Protein AF-A0A4V6A8B2-F1 (afdb_monomer)

Sequence (94 aa):
MGSSSFPLPNSNWSEQKNKLFENALAIYDKDSPDRWRNIARFVGETTEEEVKKQYEILLDDIKRIESDQVPLPNYKNHEESIKENSIMSNEGDR

Structure (mmCIF, N/CA/C/O backbone):
data_AF-A0A4V6A8B2-F1
#
_entry.id   AF-A0A4V6A8B2-F1
#
loop_
_atom_site.group_PDB
_atom_site.id
_atom_site.type_symbol
_atom_site.label_atom_id
_atom_site.label_alt_id
_atom_site.label_comp_id
_atom_site.label_asym_id
_atom_site.label_entity_id
_atom_site.label_seq_id
_atom_site.pdbx_PDB_ins_code
_atom_site.Cartn_x
_atom_site.Cartn_y
_atom_site.Cartn_z
_atom_site.occupancy
_atom_site.B_iso_or_equiv
_atom_site.auth_seq_id
_atom_site.auth_comp_id
_atom_site.auth_asym_id
_atom_site.auth_atom_id
_atom_site.pdbx_PDB_model_num
ATOM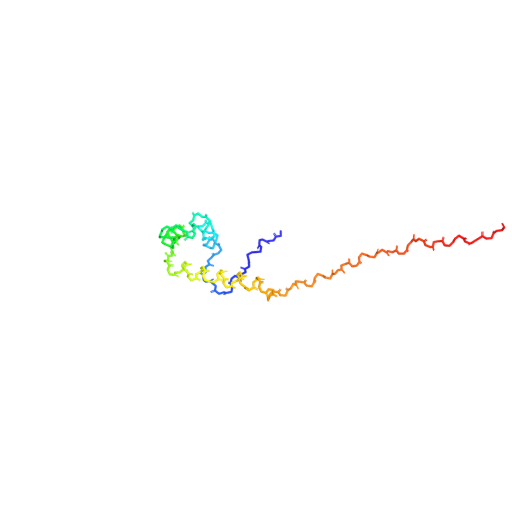 1 N N . MET A 1 1 ? -14.136 20.490 0.164 1.00 36.25 1 MET A N 1
ATOM 2 C CA . MET A 1 1 ? -14.281 19.690 1.399 1.00 36.25 1 MET A CA 1
ATOM 3 C C . MET A 1 1 ? -13.204 18.629 1.331 1.00 36.25 1 MET A C 1
ATOM 5 O O . MET A 1 1 ? -13.098 17.976 0.301 1.00 36.25 1 MET A O 1
ATOM 9 N N . GLY A 1 2 ? -12.292 18.656 2.302 1.00 38.22 2 GLY A N 1
ATOM 10 C CA . GLY A 1 2 ? -10.981 18.017 2.218 1.00 38.22 2 GLY A CA 1
ATOM 11 C C . GLY A 1 2 ? -11.068 16.500 2.143 1.00 38.22 2 GLY A C 1
ATOM 12 O O . GLY A 1 2 ? -11.922 15.896 2.785 1.00 38.22 2 GLY A O 1
ATOM 13 N N . SER A 1 3 ? -10.179 15.918 1.344 1.00 39.38 3 SER A N 1
ATOM 14 C CA . SER A 1 3 ? -9.909 14.488 1.284 1.00 39.38 3 SER A CA 1
ATOM 15 C C . SER A 1 3 ? -9.793 13.935 2.702 1.00 39.38 3 SER A C 1
ATOM 17 O O . SER A 1 3 ? -8.903 14.342 3.447 1.00 39.38 3 SER A O 1
ATOM 19 N N . SER A 1 4 ? -10.691 13.033 3.093 1.00 44.16 4 SER A N 1
ATOM 20 C CA . SER A 1 4 ? -10.551 12.281 4.336 1.00 44.16 4 SER A CA 1
ATOM 21 C C . SER A 1 4 ? -9.447 11.241 4.147 1.00 44.16 4 SER A C 1
ATOM 23 O O . SER A 1 4 ? -9.709 10.050 3.993 1.00 44.16 4 SER A O 1
ATOM 25 N N . SER A 1 5 ? -8.194 11.692 4.119 1.00 53.75 5 SER A N 1
ATOM 26 C CA . SER A 1 5 ? -7.092 10.830 4.517 1.00 53.75 5 SER A CA 1
ATOM 27 C C . SER A 1 5 ? -7.294 10.594 6.003 1.00 53.75 5 SER A C 1
ATOM 29 O O . SER A 1 5 ? -7.059 11.492 6.809 1.00 53.75 5 SER A O 1
ATOM 31 N N . PHE A 1 6 ? -7.824 9.425 6.363 1.00 58.16 6 PHE A N 1
ATOM 32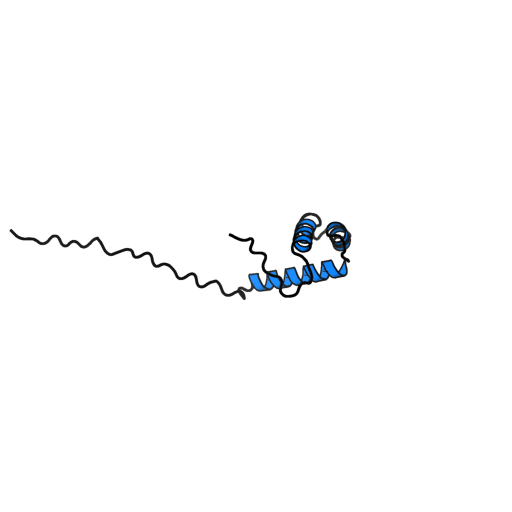 C CA . PHE A 1 6 ? -7.784 8.973 7.746 1.00 58.16 6 PHE A CA 1
ATOM 33 C C . PHE A 1 6 ? -6.321 9.076 8.194 1.00 58.16 6 PHE A C 1
ATOM 35 O O . PHE A 1 6 ? -5.457 8.470 7.554 1.00 58.16 6 PHE A O 1
ATOM 42 N N . PRO A 1 7 ? -5.998 9.912 9.194 1.00 50.03 7 PRO A N 1
ATOM 43 C CA . PRO A 1 7 ? -4.625 10.069 9.621 1.00 50.03 7 PRO A CA 1
ATOM 44 C C . PRO A 1 7 ? -4.236 8.762 10.301 1.00 50.03 7 PRO A C 1
ATOM 46 O O . PRO A 1 7 ? -4.685 8.489 11.412 1.00 50.03 7 PRO A O 1
ATOM 49 N N . LEU A 1 8 ? -3.445 7.944 9.604 1.00 55.59 8 LEU A N 1
ATOM 50 C CA . LEU A 1 8 ? -2.827 6.747 10.162 1.00 55.59 8 LEU A CA 1
ATOM 51 C C . LEU A 1 8 ? -2.055 7.183 11.413 1.00 55.59 8 LEU A C 1
ATOM 53 O O . LEU A 1 8 ? -1.072 7.925 11.290 1.00 55.59 8 LEU A O 1
ATOM 57 N N . PRO A 1 9 ? -2.488 6.799 12.624 1.00 51.38 9 PRO A N 1
ATOM 58 C CA . PRO A 1 9 ? -1.831 7.250 13.831 1.00 51.38 9 PRO A CA 1
ATOM 59 C C . PRO A 1 9 ? -0.456 6.576 13.884 1.00 51.38 9 PRO A C 1
ATOM 61 O O . PRO A 1 9 ? -0.342 5.372 14.098 1.00 51.38 9 PRO A O 1
ATOM 64 N N . ASN A 1 10 ? 0.595 7.379 13.703 1.00 54.56 10 ASN A N 1
ATOM 65 C CA . ASN A 1 10 ? 2.011 7.030 13.886 1.00 54.56 10 ASN A CA 1
ATOM 66 C C . ASN A 1 10 ? 2.722 6.297 12.733 1.00 54.56 10 ASN A C 1
ATOM 68 O O . ASN A 1 10 ? 3.810 5.757 12.949 1.00 54.56 10 ASN A O 1
ATOM 72 N N . SER A 1 11 ? 2.188 6.299 11.507 1.00 60.84 11 SER A N 1
ATOM 73 C CA . SER A 1 11 ? 3.004 5.882 10.358 1.00 60.84 11 SER A CA 1
ATOM 74 C C . SER A 1 11 ? 3.961 7.016 9.976 1.00 60.84 11 SER A C 1
ATOM 76 O O . SER A 1 11 ? 3.530 8.125 9.674 1.00 60.84 11 SER A O 1
ATOM 78 N N . ASN A 1 12 ? 5.271 6.750 9.962 1.00 73.38 12 ASN A N 1
ATOM 79 C CA . ASN A 1 12 ? 6.307 7.692 9.506 1.00 73.38 12 ASN A CA 1
ATOM 80 C C . ASN A 1 12 ? 6.288 7.881 7.968 1.00 73.38 12 ASN A C 1
ATOM 82 O O . ASN A 1 12 ? 7.313 8.164 7.348 1.00 73.38 12 ASN A O 1
ATOM 86 N N . TRP A 1 13 ? 5.142 7.634 7.331 1.00 85.75 13 TRP A N 1
ATOM 87 C CA . TRP A 1 13 ? 4.937 7.725 5.896 1.00 85.75 13 TRP A CA 1
ATOM 88 C C . TRP A 1 13 ? 4.315 9.060 5.516 1.00 85.75 13 TRP A C 1
ATOM 90 O O . TRP A 1 13 ? 3.321 9.496 6.091 1.00 85.75 13 TRP A O 1
ATOM 100 N N . SER A 1 14 ? 4.878 9.686 4.486 1.00 89.12 14 SER A N 1
ATOM 101 C CA . SER A 1 14 ? 4.277 10.873 3.891 1.00 89.12 14 SER A CA 1
ATOM 102 C 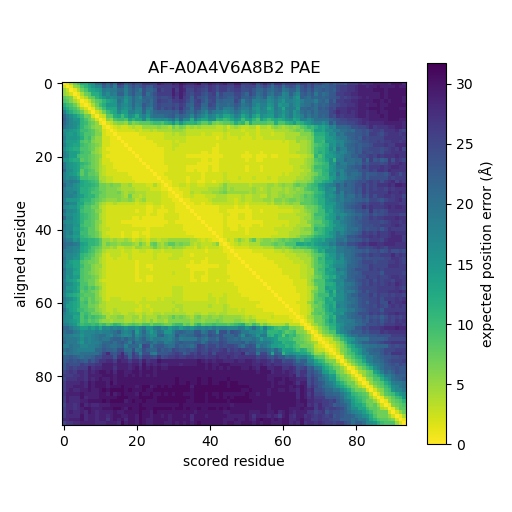C . SER A 1 14 ? 3.007 10.516 3.114 1.00 89.12 14 SER A C 1
ATOM 104 O O . SER A 1 14 ? 2.860 9.409 2.593 1.00 89.12 14 SER A O 1
ATOM 106 N N . GLU A 1 15 ? 2.108 11.487 2.957 1.00 88.38 15 GLU A N 1
ATOM 107 C CA . GLU A 1 15 ? 0.889 11.319 2.154 1.00 88.38 15 GLU A CA 1
ATOM 108 C C . GLU A 1 15 ? 1.193 10.910 0.708 1.00 88.38 15 GLU A C 1
ATOM 110 O O . GLU A 1 15 ? 0.489 10.091 0.121 1.00 88.38 15 GLU A O 1
ATOM 115 N N . GLN A 1 16 ? 2.261 11.463 0.124 1.00 90.38 16 GLN A N 1
ATOM 116 C CA . GLN A 1 16 ? 2.692 11.115 -1.228 1.00 90.38 16 GLN A CA 1
ATOM 117 C C . GLN A 1 16 ? 3.118 9.645 -1.315 1.00 90.38 16 GLN A C 1
ATOM 119 O O . GLN A 1 16 ? 2.720 8.947 -2.247 1.00 90.38 16 GLN A O 1
ATOM 124 N N . LYS A 1 17 ? 3.881 9.166 -0.327 1.00 92.00 17 LYS A N 1
ATOM 125 C CA . LYS A 1 17 ? 4.316 7.769 -0.231 1.00 92.00 17 LYS A CA 1
ATOM 126 C C . LYS A 1 17 ? 3.120 6.829 -0.072 1.00 92.00 17 LYS A C 1
ATOM 128 O O . LYS A 1 17 ? 3.043 5.814 -0.760 1.00 92.00 17 LYS A O 1
ATOM 133 N N . ASN A 1 18 ? 2.144 7.221 0.747 1.00 91.75 18 ASN A N 1
ATOM 134 C CA . ASN A 1 18 ? 0.910 6.463 0.933 1.00 91.75 18 ASN A CA 1
ATOM 135 C C . ASN A 1 18 ? 0.085 6.356 -0.361 1.00 91.75 18 ASN A C 1
ATOM 137 O O . ASN A 1 18 ? -0.338 5.265 -0.726 1.00 91.75 18 ASN A O 1
ATOM 141 N N . LYS A 1 19 ? -0.059 7.450 -1.121 1.00 92.75 19 LYS A N 1
ATOM 142 C CA . LYS A 1 19 ? -0.741 7.421 -2.430 1.00 92.75 19 LYS A CA 1
ATOM 143 C C . LYS A 1 19 ? -0.059 6.479 -3.422 1.00 92.75 19 LYS A C 1
ATOM 145 O O . LYS A 1 19 ? -0.730 5.734 -4.130 1.00 92.75 19 LYS A O 1
ATOM 150 N N . LEU A 1 20 ? 1.275 6.507 -3.492 1.00 95.50 20 LEU A N 1
ATOM 151 C CA . LEU A 1 20 ? 2.026 5.606 -4.372 1.00 95.50 20 LEU A CA 1
ATOM 152 C C . LEU A 1 20 ? 1.838 4.140 -3.979 1.00 95.50 20 LEU A C 1
ATOM 154 O O . LEU A 1 20 ? 1.705 3.291 -4.853 1.00 95.50 20 LEU A O 1
ATOM 158 N N . PHE A 1 21 ? 1.795 3.850 -2.684 1.00 95.25 21 PHE A N 1
ATOM 159 C CA . PHE A 1 21 ? 1.544 2.508 -2.172 1.00 95.25 21 PHE A CA 1
ATOM 160 C C . PHE A 1 21 ? 0.138 2.005 -2.478 1.00 95.25 21 PHE A C 1
ATOM 162 O O . PHE A 1 21 ? 0.006 0.886 -2.961 1.00 95.25 21 PHE A O 1
ATOM 169 N N . GLU A 1 22 ? -0.897 2.821 -2.274 1.00 94.69 22 GLU A N 1
ATOM 170 C CA . GLU A 1 22 ? -2.273 2.459 -2.638 1.00 94.69 22 GLU A CA 1
ATOM 171 C C . GLU A 1 22 ? -2.390 2.166 -4.141 1.00 94.69 22 GLU A C 1
ATOM 173 O O . GLU A 1 22 ? -2.942 1.138 -4.536 1.00 94.69 22 GLU A O 1
ATOM 178 N N . ASN A 1 23 ? -1.776 3.002 -4.986 1.00 95.75 23 ASN A N 1
ATOM 179 C CA . ASN A 1 23 ? -1.700 2.752 -6.427 1.00 95.75 23 ASN A CA 1
ATOM 180 C C . ASN A 1 23 ? -0.948 1.451 -6.744 1.00 95.75 23 ASN A C 1
ATOM 182 O O . ASN A 1 23 ? -1.374 0.672 -7.595 1.00 95.75 23 ASN A O 1
ATOM 186 N N . ALA A 1 24 ? 0.163 1.192 -6.055 1.00 96.44 24 ALA A N 1
ATOM 187 C CA . ALA A 1 24 ? 0.939 -0.024 -6.240 1.00 96.44 24 ALA A CA 1
ATOM 188 C C . ALA A 1 24 ? 0.156 -1.277 -5.819 1.00 96.44 24 ALA A C 1
ATOM 190 O O . ALA A 1 24 ? 0.254 -2.292 -6.497 1.00 96.44 24 ALA A O 1
ATOM 191 N N . LEU A 1 25 ? -0.660 -1.217 -4.761 1.00 95.88 25 LEU A N 1
ATOM 192 C CA . LEU A 1 25 ? -1.539 -2.322 -4.360 1.00 95.88 25 LEU A CA 1
ATOM 193 C C . LEU A 1 25 ? -2.600 -2.649 -5.421 1.00 95.88 25 LEU A C 1
ATOM 195 O O . LEU A 1 25 ? -3.012 -3.805 -5.508 1.00 95.88 25 LEU A O 1
ATOM 199 N N . ALA A 1 26 ? -3.027 -1.658 -6.210 1.00 94.62 26 ALA A N 1
ATOM 200 C CA . ALA A 1 26 ? -3.951 -1.856 -7.325 1.00 94.62 26 ALA A CA 1
ATOM 201 C C . ALA A 1 26 ? -3.272 -2.471 -8.563 1.00 94.62 26 ALA A C 1
ATOM 203 O O . ALA A 1 26 ? -3.908 -3.218 -9.300 1.00 94.62 26 ALA A O 1
ATOM 204 N N . ILE A 1 27 ? -1.989 -2.167 -8.790 1.00 95.88 27 ILE A N 1
ATOM 205 C CA . ILE A 1 27 ? -1.194 -2.717 -9.902 1.00 95.88 27 ILE A CA 1
ATOM 206 C C . ILE A 1 27 ? -0.713 -4.139 -9.585 1.00 95.88 27 ILE A C 1
ATOM 208 O O . ILE A 1 27 ? -0.780 -5.021 -10.437 1.00 95.88 27 ILE A O 1
ATOM 212 N N . TYR A 1 28 ? -0.207 -4.348 -8.369 1.00 95.81 28 TYR A N 1
ATOM 213 C CA . TYR A 1 28 ? 0.336 -5.616 -7.893 1.00 95.81 28 TYR A CA 1
ATOM 214 C C . TYR A 1 28 ? -0.668 -6.259 -6.937 1.00 95.81 28 TYR A C 1
ATOM 216 O O . TYR A 1 28 ? -0.688 -5.984 -5.728 1.00 95.81 28 TYR A O 1
ATOM 224 N N . ASP A 1 29 ? -1.518 -7.112 -7.498 1.00 91.75 29 ASP A N 1
ATOM 225 C CA . ASP A 1 29 ? -2.514 -7.878 -6.759 1.00 91.75 29 ASP A CA 1
ATOM 226 C C . ASP A 1 29 ? -1.873 -8.912 -5.811 1.00 91.75 29 ASP A C 1
ATOM 228 O O . ASP A 1 29 ? -0.653 -9.033 -5.685 1.00 91.75 29 ASP A O 1
ATOM 232 N N . LYS A 1 30 ? -2.711 -9.655 -5.087 1.00 90.06 30 LYS A N 1
ATOM 233 C CA . LYS A 1 30 ? -2.267 -10.653 -4.101 1.00 90.06 30 LYS A CA 1
ATOM 234 C C . LYS A 1 30 ? -1.527 -11.853 -4.710 1.00 90.06 30 LYS A C 1
ATOM 236 O O . LYS A 1 30 ? -0.758 -12.486 -3.994 1.00 90.06 30 LYS A O 1
ATOM 241 N N . ASP A 1 31 ? -1.766 -12.143 -5.986 1.00 91.94 31 ASP A N 1
ATOM 242 C CA . ASP A 1 31 ? -1.228 -13.310 -6.691 1.00 91.94 31 ASP A CA 1
ATOM 243 C C . ASP A 1 31 ? 0.043 -12.953 -7.487 1.00 91.94 31 ASP A C 1
ATOM 245 O O . ASP A 1 31 ? 0.729 -13.827 -8.021 1.00 91.94 31 ASP A O 1
ATOM 249 N N . SER A 1 32 ? 0.399 -11.665 -7.522 1.00 92.56 32 SER A N 1
ATOM 250 C CA . SER A 1 32 ? 1.608 -11.155 -8.155 1.00 92.56 32 SER A CA 1
ATOM 251 C C . SER A 1 32 ? 2.872 -11.749 -7.510 1.00 92.56 32 SER A C 1
ATOM 253 O O . SER A 1 32 ? 3.091 -11.578 -6.304 1.00 92.56 32 SER A O 1
ATOM 255 N N . PRO A 1 33 ? 3.765 -12.392 -8.286 1.00 94.19 33 PRO A N 1
ATOM 256 C CA . PRO A 1 33 ? 5.051 -12.838 -7.766 1.00 94.19 33 PRO A CA 1
ATOM 257 C C . PRO A 1 33 ? 5.880 -11.628 -7.324 1.00 94.19 33 PRO A C 1
ATOM 259 O O . PRO A 1 33 ? 5.817 -10.557 -7.934 1.00 94.19 33 PRO A O 1
ATOM 262 N N . ASP A 1 34 ? 6.646 -11.785 -6.243 1.00 93.94 34 ASP A N 1
ATOM 263 C CA . ASP A 1 34 ? 7.479 -10.720 -5.668 1.00 93.94 34 ASP A CA 1
ATOM 264 C C . ASP A 1 34 ? 6.715 -9.405 -5.410 1.00 93.94 34 ASP A C 1
ATOM 266 O O . ASP A 1 34 ? 7.290 -8.315 -5.470 1.00 93.94 34 ASP A O 1
ATOM 270 N N . ARG A 1 35 ? 5.409 -9.495 -5.107 1.00 96.31 35 ARG A N 1
ATOM 271 C CA . ARG A 1 35 ? 4.504 -8.356 -4.880 1.00 96.31 35 ARG A CA 1
ATOM 272 C C . ARG A 1 35 ? 5.149 -7.242 -4.056 1.00 96.31 35 ARG A C 1
ATOM 274 O O . ARG A 1 35 ? 5.220 -6.100 -4.498 1.00 96.31 35 ARG A O 1
ATOM 281 N N . TRP A 1 36 ? 5.655 -7.581 -2.871 1.00 96.25 36 TRP A N 1
ATOM 282 C CA . TRP A 1 36 ? 6.227 -6.612 -1.931 1.00 96.25 36 TRP A CA 1
ATOM 283 C C . TRP A 1 36 ? 7.466 -5.915 -2.478 1.00 96.25 36 TRP A C 1
ATOM 285 O O . TRP A 1 36 ? 7.606 -4.703 -2.329 1.00 96.25 36 TRP A O 1
ATOM 295 N N . ARG A 1 37 ? 8.319 -6.660 -3.181 1.00 96.50 37 ARG A N 1
ATOM 296 C CA . ARG A 1 37 ? 9.503 -6.127 -3.853 1.00 96.50 37 ARG A CA 1
ATOM 297 C C . ARG A 1 37 ? 9.134 -5.145 -4.953 1.00 96.50 37 ARG A C 1
ATOM 299 O O . ARG A 1 37 ? 9.748 -4.087 -5.072 1.00 96.50 37 ARG A O 1
ATOM 306 N N . ASN A 1 38 ? 8.124 -5.480 -5.749 1.00 96.31 38 ASN A N 1
ATOM 307 C CA . ASN A 1 38 ? 7.649 -4.622 -6.829 1.00 96.31 38 ASN A CA 1
ATOM 308 C C . ASN A 1 38 ? 6.988 -3.348 -6.292 1.00 96.31 38 ASN A C 1
ATOM 310 O O . ASN A 1 38 ? 7.250 -2.264 -6.813 1.00 96.31 38 ASN A O 1
ATOM 314 N N . ILE A 1 39 ? 6.218 -3.453 -5.206 1.00 96.38 39 ILE A N 1
ATOM 315 C CA . ILE A 1 39 ? 5.638 -2.295 -4.519 1.00 96.38 39 ILE A CA 1
ATOM 316 C C . ILE A 1 39 ? 6.737 -1.400 -3.935 1.00 96.38 39 ILE A C 1
ATOM 318 O O . ILE A 1 39 ? 6.714 -0.199 -4.181 1.00 96.38 39 ILE A O 1
ATOM 322 N N . ALA A 1 40 ? 7.728 -1.956 -3.231 1.00 95.94 40 ALA A N 1
ATOM 323 C CA . ALA A 1 40 ? 8.842 -1.177 -2.677 1.00 95.94 40 ALA A CA 1
ATOM 324 C C . ALA A 1 40 ? 9.605 -0.416 -3.777 1.00 95.94 40 ALA A C 1
ATOM 326 O O . ALA A 1 40 ? 9.902 0.772 -3.656 1.00 95.94 40 ALA A O 1
ATOM 327 N N . ARG A 1 41 ? 9.845 -1.070 -4.920 1.00 95.25 41 ARG A N 1
ATOM 328 C CA . ARG A 1 41 ? 10.449 -0.417 -6.091 1.00 95.25 41 ARG A CA 1
ATOM 329 C C . ARG A 1 41 ? 9.570 0.682 -6.685 1.00 95.25 41 ARG A C 1
ATOM 331 O O . ARG A 1 41 ? 10.114 1.672 -7.162 1.00 95.25 41 ARG A O 1
ATOM 338 N N . PHE A 1 42 ? 8.251 0.503 -6.691 1.00 95.12 42 PHE A N 1
ATOM 339 C CA . PHE A 1 42 ? 7.307 1.480 -7.235 1.00 95.12 42 PHE A CA 1
ATOM 340 C C . PHE A 1 42 ? 7.170 2.715 -6.341 1.00 95.12 42 PHE A C 1
ATOM 342 O O . PHE A 1 42 ? 7.157 3.839 -6.834 1.00 95.12 42 PHE A O 1
ATOM 349 N N . VAL A 1 43 ? 7.076 2.506 -5.028 1.00 93.94 43 VAL A N 1
ATOM 350 C CA . VAL A 1 43 ? 6.973 3.580 -4.033 1.00 93.94 43 VAL A CA 1
ATOM 351 C C . VAL A 1 43 ? 8.286 4.362 -3.941 1.00 93.94 43 VAL A C 1
ATOM 353 O O . VAL A 1 43 ? 8.256 5.578 -3.763 1.00 93.94 43 VAL A O 1
ATOM 356 N N . GLY A 1 44 ? 9.423 3.680 -4.116 1.00 90.56 44 GLY A N 1
ATOM 357 C CA . GLY A 1 44 ? 10.752 4.270 -3.986 1.00 90.56 44 GLY A CA 1
ATOM 358 C C . GLY A 1 44 ? 11.142 4.471 -2.521 1.00 90.56 44 GLY A C 1
ATOM 359 O O . GLY A 1 44 ? 10.285 4.475 -1.636 1.00 90.56 44 GLY A O 1
ATOM 360 N N . GLU A 1 45 ? 12.452 4.576 -2.261 1.00 86.62 45 GLU A N 1
ATOM 361 C CA . GLU A 1 45 ? 13.020 4.839 -0.922 1.00 86.62 45 GLU A CA 1
ATOM 362 C C . GLU A 1 45 ? 12.354 4.008 0.200 1.00 86.62 45 GLU A C 1
ATOM 364 O O . GLU A 1 45 ? 12.013 4.513 1.273 1.00 86.62 45 GLU A O 1
ATOM 369 N N . THR A 1 46 ? 12.088 2.730 -0.093 1.00 91.12 46 THR A N 1
ATOM 370 C CA . THR A 1 46 ? 11.415 1.772 0.794 1.00 91.12 46 THR A CA 1
ATOM 371 C C . THR A 1 46 ? 12.010 0.390 0.682 1.00 91.12 46 THR A C 1
ATOM 373 O O . THR A 1 46 ? 12.483 -0.010 -0.384 1.00 91.12 46 THR A O 1
ATOM 376 N N . THR A 1 47 ? 11.929 -0.364 1.776 1.00 94.25 47 THR A N 1
ATOM 377 C CA . THR A 1 47 ? 12.221 -1.801 1.774 1.00 94.25 47 THR A CA 1
ATOM 378 C C . THR A 1 47 ? 10.940 -2.633 1.759 1.00 94.25 47 THR A C 1
ATOM 380 O O . THR A 1 47 ? 9.844 -2.139 2.035 1.00 94.25 47 THR A O 1
ATOM 383 N N . GLU A 1 48 ? 11.064 -3.921 1.442 1.00 95.31 48 GLU A N 1
ATOM 384 C CA . GLU A 1 48 ? 9.930 -4.850 1.461 1.00 95.31 48 GLU A CA 1
ATOM 385 C C . GLU A 1 48 ? 9.300 -4.962 2.853 1.00 95.31 48 GLU A C 1
ATOM 387 O O . GLU A 1 48 ? 8.084 -5.088 2.978 1.00 95.31 48 GLU A O 1
ATOM 392 N N . GLU A 1 49 ? 10.119 -4.904 3.902 1.00 93.88 49 GLU A N 1
ATOM 393 C CA . GLU A 1 49 ? 9.692 -4.977 5.298 1.00 93.88 49 GLU A CA 1
ATOM 394 C C . GLU A 1 49 ? 8.855 -3.756 5.684 1.00 93.88 49 GLU A C 1
ATOM 396 O O . GLU A 1 49 ? 7.813 -3.899 6.321 1.00 93.88 49 GLU A O 1
ATOM 401 N N . GLU A 1 50 ? 9.269 -2.558 5.259 1.00 93.12 50 GLU A N 1
ATOM 402 C CA . GLU A 1 50 ? 8.505 -1.330 5.494 1.00 93.12 50 GLU A CA 1
ATOM 403 C C . GLU A 1 50 ? 7.147 -1.362 4.793 1.00 93.12 50 GLU A C 1
ATOM 405 O O . GLU A 1 50 ? 6.138 -0.967 5.377 1.00 93.12 50 GLU A O 1
ATOM 410 N N . VAL A 1 51 ? 7.109 -1.860 3.555 1.00 94.44 51 VAL A N 1
ATOM 411 C CA . VAL A 1 51 ? 5.866 -2.005 2.790 1.00 94.44 51 VAL A CA 1
ATOM 412 C C . VAL A 1 51 ? 4.933 -3.023 3.450 1.00 94.44 51 VAL A C 1
ATOM 414 O O . VAL A 1 51 ? 3.739 -2.754 3.581 1.00 94.44 51 VAL A O 1
ATOM 417 N N . LYS A 1 52 ? 5.456 -4.169 3.906 1.00 94.06 52 LYS A N 1
ATOM 418 C CA . LYS A 1 52 ? 4.668 -5.180 4.635 1.00 94.06 52 LYS A CA 1
ATOM 419 C C . LYS A 1 52 ? 4.086 -4.610 5.925 1.00 94.06 52 LYS A C 1
ATOM 421 O O . LYS A 1 52 ? 2.891 -4.750 6.156 1.00 94.06 52 LYS A O 1
ATOM 426 N N . LYS A 1 53 ? 4.896 -3.895 6.712 1.00 93.44 53 LYS A N 1
ATOM 427 C CA . LYS A 1 53 ? 4.433 -3.232 7.938 1.00 93.44 53 LYS A CA 1
ATOM 428 C C . LYS A 1 53 ? 3.316 -2.229 7.650 1.00 93.44 53 LYS A C 1
ATOM 430 O O . LYS A 1 53 ? 2.323 -2.189 8.367 1.00 93.44 53 LYS A O 1
ATOM 435 N N . GLN A 1 54 ? 3.458 -1.425 6.597 1.00 93.06 54 GLN A N 1
ATOM 436 C CA . GLN A 1 54 ? 2.413 -0.479 6.207 1.00 93.06 54 GLN A CA 1
ATOM 437 C C . GLN A 1 54 ? 1.124 -1.197 5.782 1.00 93.06 54 GLN A C 1
ATOM 439 O O . GLN A 1 54 ? 0.028 -0.738 6.097 1.00 93.06 54 GLN A O 1
ATOM 444 N N . TYR A 1 55 ? 1.243 -2.335 5.098 1.00 93.69 55 TYR A N 1
ATOM 445 C CA . TYR A 1 55 ? 0.095 -3.156 4.730 1.00 93.69 55 TYR A CA 1
ATOM 446 C C . TYR A 1 55 ? -0.619 -3.760 5.946 1.00 93.69 55 TYR A C 1
ATOM 448 O O . TYR A 1 55 ? -1.845 -3.769 5.981 1.00 93.69 55 TYR A O 1
ATOM 456 N N . GLU A 1 56 ? 0.117 -4.210 6.963 1.00 93.25 56 GLU A N 1
ATOM 457 C CA . GLU A 1 56 ? -0.465 -4.687 8.226 1.00 93.25 56 GLU A CA 1
ATOM 458 C C . GLU A 1 56 ? -1.251 -3.581 8.941 1.00 93.25 56 GLU A C 1
ATOM 460 O O . GLU A 1 56 ? -2.390 -3.807 9.342 1.00 93.25 56 GLU A O 1
ATOM 465 N N . ILE A 1 57 ? -0.694 -2.366 9.015 1.00 90.50 57 ILE A N 1
ATOM 466 C CA . ILE A 1 57 ? -1.391 -1.200 9.582 1.00 90.50 57 ILE A CA 1
ATOM 467 C C . ILE A 1 57 ? -2.696 -0.923 8.818 1.00 90.50 57 ILE A C 1
ATOM 469 O O . ILE A 1 57 ? -3.734 -0.691 9.435 1.00 90.50 57 ILE A O 1
ATOM 473 N N . LEU A 1 58 ? -2.663 -0.986 7.482 1.00 91.56 58 LEU A N 1
ATOM 474 C CA . LEU A 1 58 ? -3.856 -0.808 6.649 1.00 91.56 58 LEU A CA 1
ATOM 475 C C . LEU A 1 58 ? -4.929 -1.870 6.945 1.00 91.56 58 LEU A C 1
ATOM 477 O O . LEU A 1 58 ? -6.110 -1.538 7.028 1.00 91.56 58 LEU A O 1
ATOM 481 N N . LEU A 1 59 ? -4.539 -3.137 7.112 1.00 91.06 59 LEU A N 1
ATOM 482 C CA . LEU A 1 59 ? -5.474 -4.215 7.450 1.00 91.06 59 LEU A CA 1
ATOM 483 C C . LEU A 1 59 ? -6.102 -4.026 8.834 1.00 91.06 59 LEU A C 1
ATOM 485 O O . LEU A 1 59 ? -7.307 -4.238 8.990 1.00 91.06 59 LEU A O 1
ATOM 489 N N . ASP A 1 60 ? -5.310 -3.611 9.821 1.00 89.25 60 ASP A N 1
ATOM 490 C CA . ASP A 1 60 ? -5.809 -3.328 11.167 1.00 89.25 60 ASP A CA 1
ATOM 491 C C . ASP A 1 60 ? -6.819 -2.173 11.162 1.00 89.25 60 ASP A C 1
ATOM 493 O O . ASP A 1 60 ? -7.859 -2.255 11.822 1.00 89.25 60 ASP A O 1
ATOM 497 N N . ASP A 1 61 ? -6.571 -1.126 10.376 1.00 83.88 61 ASP A N 1
ATOM 498 C CA . ASP A 1 61 ? -7.509 -0.015 10.224 1.00 83.88 61 ASP A CA 1
ATOM 499 C C . ASP A 1 61 ? -8.809 -0.429 9.528 1.00 83.88 61 ASP A C 1
ATOM 501 O O . ASP A 1 61 ? -9.888 -0.073 10.007 1.00 83.88 61 ASP A O 1
ATOM 505 N N . ILE A 1 62 ? -8.737 -1.238 8.466 1.00 87.44 62 ILE A N 1
ATOM 506 C CA . ILE A 1 62 ? -9.929 -1.807 7.816 1.00 87.44 62 ILE A CA 1
ATOM 507 C C . ILE A 1 62 ? -10.744 -2.612 8.829 1.00 87.44 62 ILE A C 1
ATOM 509 O O . ILE A 1 62 ? -11.940 -2.378 8.986 1.00 87.44 62 ILE A O 1
ATOM 513 N N . LYS A 1 63 ? -10.093 -3.491 9.596 1.00 87.62 63 LYS A N 1
ATOM 514 C CA . LYS A 1 63 ? -10.757 -4.304 10.620 1.00 87.62 63 LYS A CA 1
ATOM 515 C C . LYS A 1 63 ? -11.427 -3.450 11.701 1.00 87.62 63 LYS A C 1
ATOM 517 O O . LYS A 1 63 ? -12.501 -3.795 12.198 1.00 87.62 63 LYS A O 1
ATOM 522 N N . ARG A 1 64 ? -10.811 -2.334 12.094 1.00 83.75 64 ARG A N 1
ATOM 523 C CA . ARG A 1 64 ? -11.403 -1.388 13.053 1.00 83.75 64 ARG A CA 1
ATOM 524 C C . ARG A 1 64 ? -12.638 -0.688 12.489 1.00 83.75 64 ARG A C 1
ATOM 526 O O . ARG A 1 64 ? -13.585 -0.462 13.238 1.00 83.75 64 ARG A O 1
ATOM 533 N N . ILE A 1 65 ? -12.635 -0.365 11.197 1.00 79.75 65 ILE A N 1
ATOM 534 C CA . ILE A 1 65 ? -13.790 0.225 10.511 1.00 79.75 65 ILE A CA 1
ATOM 535 C C . ILE A 1 65 ? -14.919 -0.807 10.395 1.00 79.75 65 ILE A C 1
ATOM 537 O O . ILE A 1 65 ? -16.046 -0.512 10.772 1.00 79.75 65 ILE A O 1
ATOM 541 N N . GLU A 1 66 ? -14.616 -2.027 9.945 1.00 82.06 66 GLU A N 1
ATOM 542 C CA . GLU A 1 66 ? -15.601 -3.106 9.754 1.00 82.06 66 GLU A CA 1
ATOM 543 C C . GLU A 1 66 ? -16.233 -3.607 11.058 1.00 82.06 66 GLU A C 1
ATOM 545 O O . GLU A 1 66 ? -17.329 -4.158 11.045 1.00 82.06 66 GLU A O 1
ATOM 550 N N . SER A 1 67 ? -15.554 -3.435 12.194 1.00 82.88 67 SER A N 1
ATOM 551 C CA . SER A 1 67 ? -16.076 -3.838 13.504 1.00 82.88 67 SER A CA 1
ATOM 552 C C . SER A 1 67 ? -16.980 -2.790 14.165 1.00 82.88 67 SER A C 1
ATOM 554 O O . SER A 1 67 ? -17.253 -2.916 15.359 1.00 82.88 67 SER A O 1
ATOM 556 N N . ASP A 1 68 ? -17.420 -1.758 13.426 1.00 67.56 68 ASP A N 1
ATOM 557 C CA . ASP A 1 68 ? -18.222 -0.623 13.920 1.00 67.56 68 ASP A CA 1
ATOM 558 C C . ASP A 1 68 ? -17.624 0.039 15.180 1.00 67.56 68 ASP A C 1
ATOM 560 O O . ASP A 1 68 ? -18.305 0.698 15.967 1.00 67.56 68 ASP A O 1
ATOM 564 N N . GLN A 1 69 ? -16.308 -0.095 15.380 1.00 62.16 69 GLN A N 1
ATOM 565 C CA . GLN A 1 69 ? -15.593 0.518 16.504 1.00 62.16 69 GLN A CA 1
ATOM 566 C C . GLN A 1 69 ? -15.305 2.006 16.272 1.00 62.16 69 GLN A C 1
ATOM 568 O O . GLN A 1 69 ? -14.638 2.650 17.085 1.00 62.16 69 GLN A O 1
ATOM 573 N N . VAL A 1 70 ? -15.798 2.569 15.169 1.00 62.84 70 VAL A N 1
ATOM 574 C CA . VAL A 1 70 ? -15.797 4.007 14.922 1.00 62.84 70 VAL A CA 1
ATOM 575 C C . VAL A 1 70 ? -17.180 4.532 15.306 1.00 62.84 70 VAL A C 1
ATOM 577 O O . VAL A 1 70 ? -18.153 4.207 14.627 1.00 62.84 70 VAL A O 1
ATOM 580 N N . PRO A 1 71 ? -17.303 5.346 16.373 1.00 67.88 71 PRO A N 1
ATOM 581 C CA . PRO A 1 71 ? -18.568 5.984 16.698 1.00 67.88 71 PRO A CA 1
ATOM 582 C C . PRO A 1 71 ? -19.047 6.777 15.484 1.00 67.88 71 PRO A C 1
ATOM 584 O O . PRO A 1 71 ? -18.332 7.659 14.997 1.00 67.88 71 PRO A O 1
ATOM 587 N N . LEU A 1 72 ? -20.247 6.470 14.994 1.00 65.81 72 LEU A N 1
ATOM 588 C CA . LEU A 1 72 ? -20.861 7.282 13.953 1.00 65.81 72 LEU A CA 1
ATOM 589 C C . LEU A 1 72 ? -20.983 8.725 14.470 1.00 65.81 72 LEU A C 1
ATOM 591 O O . LEU A 1 72 ? -21.345 8.929 15.637 1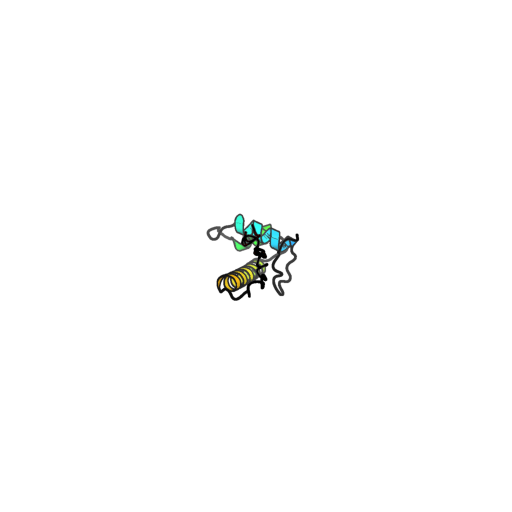.00 65.81 72 LEU A O 1
ATOM 595 N N . PRO A 1 73 ? -20.684 9.740 13.639 1.00 73.69 73 PRO A N 1
ATOM 596 C CA . PRO A 1 73 ? -20.946 11.120 14.004 1.00 73.69 73 PRO A CA 1
ATOM 597 C C . PRO A 1 73 ? -22.401 11.264 14.453 1.00 73.69 73 PRO A C 1
ATOM 599 O O . PRO A 1 73 ? -23.305 10.707 13.831 1.00 73.69 73 PRO A O 1
ATOM 602 N N . ASN A 1 74 ? -22.639 12.014 15.532 1.00 72.00 74 ASN A N 1
ATOM 603 C CA . ASN A 1 74 ? -23.993 12.378 15.931 1.00 72.00 74 ASN A CA 1
ATOM 604 C C . ASN A 1 74 ? -24.553 13.361 14.895 1.00 72.00 74 ASN A C 1
ATOM 606 O O . ASN A 1 74 ? -24.462 14.582 15.053 1.00 72.00 74 ASN A O 1
A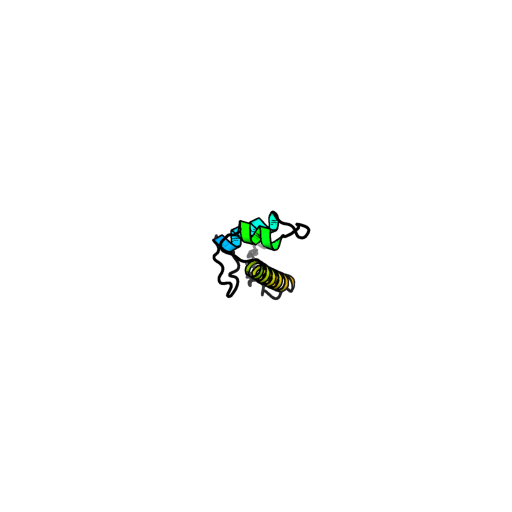TOM 610 N N . TYR A 1 75 ? -25.092 12.814 13.808 1.00 66.25 75 TYR A N 1
ATOM 611 C CA . TYR A 1 75 ? -25.945 13.532 12.886 1.00 66.25 75 TYR A CA 1
ATOM 612 C C . TYR A 1 75 ? -27.220 13.837 13.655 1.00 66.25 75 TYR A C 1
ATOM 614 O O . TYR A 1 75 ? -28.141 13.028 13.706 1.00 66.25 75 TYR A O 1
ATOM 622 N N . LYS A 1 76 ? -27.249 14.995 14.322 1.00 66.88 76 LYS A N 1
ATOM 623 C CA . LYS A 1 76 ? -28.499 15.549 14.827 1.00 66.88 76 LYS A CA 1
ATOM 624 C C . LYS A 1 76 ? -29.449 15.565 13.641 1.00 66.88 76 LYS A C 1
ATOM 626 O O . LYS A 1 76 ? -29.229 16.332 12.704 1.00 66.88 76 LYS A O 1
ATOM 631 N N . ASN A 1 77 ? -30.446 14.686 13.672 1.00 58.34 77 ASN A N 1
ATOM 632 C CA . ASN A 1 77 ? -31.564 14.740 12.755 1.00 58.34 77 ASN A CA 1
ATOM 633 C C . ASN A 1 77 ? -32.094 16.159 12.886 1.00 58.34 77 ASN A C 1
ATOM 635 O O . ASN A 1 77 ? -32.577 16.554 13.949 1.00 58.34 77 ASN A O 1
ATOM 639 N N . HIS A 1 78 ? -31.902 16.962 11.846 1.00 57.72 78 HIS A N 1
ATOM 640 C CA . HIS A 1 78 ? -32.685 18.163 11.710 1.00 57.72 78 HIS A CA 1
ATOM 641 C C . HIS A 1 78 ? -34.085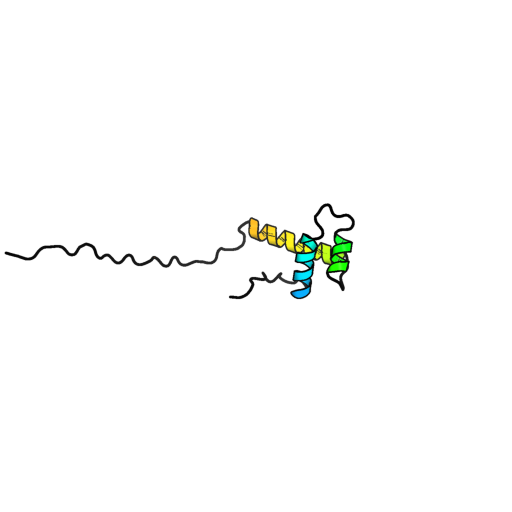 17.613 11.468 1.00 57.72 78 HIS A C 1
ATOM 643 O O . HIS A 1 78 ? -34.415 17.230 10.350 1.00 57.72 78 HIS A O 1
ATOM 649 N N . GLU A 1 79 ? -34.837 17.416 12.553 1.00 57.50 79 GLU A N 1
ATOM 650 C CA . GLU A 1 79 ? -36.272 17.222 12.498 1.00 57.50 79 GLU A CA 1
ATOM 651 C C . GLU A 1 79 ? -36.776 18.441 11.740 1.00 57.50 79 GLU A C 1
ATOM 653 O O . GLU A 1 79 ? -36.852 19.554 12.266 1.00 57.50 79 GLU A O 1
ATOM 658 N N . GLU A 1 80 ? -36.956 18.260 10.433 1.00 55.81 80 GLU A N 1
ATOM 659 C CA . GLU A 1 80 ? -37.656 19.205 9.603 1.00 55.81 80 GLU A CA 1
ATOM 660 C C . GLU A 1 80 ? -38.992 19.401 10.286 1.00 55.81 80 GLU A C 1
ATOM 662 O O . GLU A 1 80 ? -39.833 18.505 10.359 1.00 55.81 80 GLU A O 1
ATOM 667 N N . SER A 1 81 ? -39.127 20.591 10.855 1.00 54.31 81 SER A N 1
ATOM 668 C CA . SER A 1 81 ? -40.371 21.147 11.313 1.00 54.31 81 SER A CA 1
ATOM 669 C C . SER A 1 81 ? -41.364 21.061 10.157 1.00 54.31 81 SER A C 1
ATOM 671 O O . SER A 1 81 ? -41.474 21.993 9.355 1.00 54.31 81 SER A O 1
ATOM 673 N N . ILE A 1 82 ? -42.115 19.966 10.070 1.00 58.50 82 ILE A N 1
ATOM 674 C CA . ILE A 1 82 ? -43.422 20.006 9.438 1.00 58.50 82 ILE A CA 1
ATOM 675 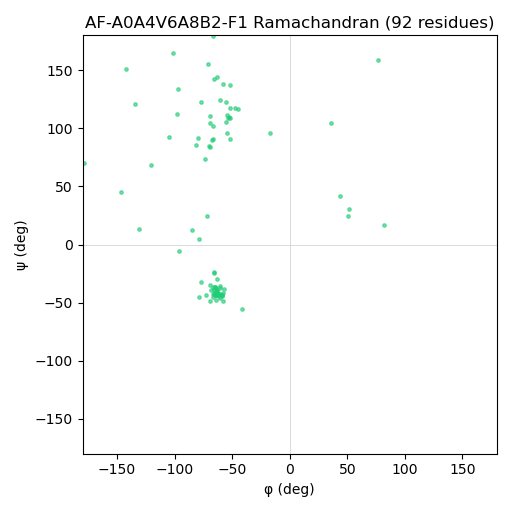C C . ILE A 1 82 ? -44.272 20.806 10.414 1.00 58.50 82 ILE A C 1
ATOM 677 O O . ILE A 1 82 ? -44.896 20.284 11.334 1.00 58.50 82 ILE A O 1
ATOM 681 N N . LYS A 1 83 ? -44.181 22.129 10.253 1.00 47.34 83 LYS A N 1
ATOM 682 C CA . LYS A 1 83 ? -45.099 23.087 10.840 1.00 47.34 83 LYS A CA 1
ATOM 683 C C . LYS A 1 83 ? -46.496 22.684 10.393 1.00 47.34 83 LYS A C 1
ATOM 685 O O . LYS A 1 83 ? -46.869 22.844 9.235 1.00 47.34 83 LYS A O 1
ATOM 690 N N . GLU A 1 84 ? -47.210 22.108 11.343 1.00 48.53 84 GLU A N 1
ATOM 691 C CA . GLU A 1 84 ? -48.639 22.236 11.578 1.00 48.53 84 GLU A CA 1
ATOM 692 C C . GLU A 1 84 ? -49.231 23.462 10.859 1.00 48.53 84 GLU A C 1
ATOM 694 O O . GLU A 1 84 ? -49.139 24.590 11.331 1.00 48.53 84 GLU A O 1
ATOM 699 N N . ASN A 1 85 ? -49.783 23.247 9.663 1.00 48.31 85 ASN A N 1
ATOM 700 C CA . ASN A 1 85 ? -50.516 24.275 8.926 1.00 48.31 85 ASN A CA 1
ATOM 701 C C . ASN A 1 85 ? -51.662 23.661 8.100 1.00 48.31 85 ASN A C 1
ATOM 703 O O . ASN A 1 85 ? -51.836 23.985 6.927 1.00 48.31 85 ASN A O 1
ATOM 707 N N . SER A 1 86 ? -52.444 22.753 8.703 1.00 51.47 86 SER A N 1
ATOM 708 C CA . SER A 1 86 ? -53.684 22.238 8.087 1.00 51.47 86 SER A CA 1
ATOM 709 C C . SER A 1 86 ? -54.930 22.237 8.981 1.00 51.47 86 SER A C 1
ATOM 711 O O . SER A 1 86 ? -55.951 21.690 8.579 1.00 51.47 86 SER A O 1
ATOM 713 N N . ILE A 1 87 ? -54.925 22.919 10.131 1.00 56.81 87 ILE A N 1
ATOM 714 C CA . ILE A 1 87 ? -56.163 23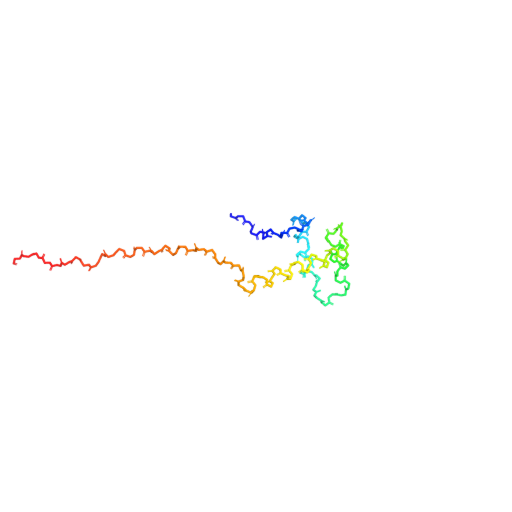.162 10.891 1.00 56.81 87 ILE A CA 1
ATOM 715 C C . ILE A 1 87 ? -56.373 24.670 11.039 1.00 56.81 87 ILE A C 1
ATOM 717 O O . ILE A 1 87 ? -56.273 25.244 12.116 1.00 56.81 87 ILE A O 1
ATOM 721 N N . MET A 1 88 ? -56.659 25.329 9.914 1.00 45.84 88 MET A N 1
ATOM 722 C CA . MET A 1 88 ? -57.532 26.500 9.951 1.00 45.84 88 MET A CA 1
ATOM 723 C C . MET A 1 88 ? -58.951 25.950 10.015 1.00 45.84 88 MET A C 1
ATOM 725 O O . MET A 1 88 ? -59.552 25.617 8.993 1.00 45.84 88 MET A O 1
ATOM 729 N N . SER A 1 89 ? -59.432 25.780 11.244 1.00 47.69 89 SER A N 1
ATOM 730 C CA . SER A 1 89 ? -60.838 25.570 11.552 1.00 47.69 89 SER A CA 1
ATOM 731 C C . SER A 1 89 ? -61.660 26.610 10.803 1.00 47.69 89 SER A C 1
ATOM 733 O O . SER A 1 89 ? -61.497 27.814 11.001 1.00 47.69 89 SER A O 1
ATOM 735 N N . ASN A 1 90 ? -62.521 26.135 9.913 1.00 53.12 90 ASN A N 1
ATOM 736 C CA . ASN A 1 90 ? -63.537 26.959 9.291 1.00 53.12 90 ASN A CA 1
ATOM 737 C C . ASN A 1 90 ? -64.703 27.045 10.286 1.00 53.12 90 ASN A C 1
ATOM 739 O O . ASN A 1 90 ? -65.625 26.238 10.226 1.00 53.12 90 ASN A O 1
ATOM 743 N N . GLU A 1 91 ? -64.637 27.985 11.227 1.00 52.91 91 GLU A N 1
ATOM 744 C CA . GLU A 1 91 ? -65.793 28.417 12.016 1.00 52.91 91 GLU A CA 1
ATOM 745 C C . GLU A 1 91 ? -65.808 29.947 12.084 1.00 52.91 91 GLU A C 1
ATOM 747 O O . GLU A 1 91 ? -64.847 30.580 12.520 1.00 52.91 91 GLU A O 1
ATOM 752 N N . GLY A 1 92 ? -66.900 30.532 11.589 1.00 44.28 92 GLY A N 1
ATOM 753 C CA . GLY A 1 92 ? -67.099 31.974 11.498 1.00 44.28 92 GLY A CA 1
ATOM 754 C C . GLY A 1 92 ? -68.461 32.337 10.904 1.00 44.28 92 GLY A C 1
ATOM 755 O O . GLY A 1 92 ? -68.533 32.803 9.774 1.00 44.28 92 GLY A O 1
ATOM 756 N N . ASP A 1 93 ? -69.515 32.077 11.681 1.00 49.97 93 ASP A N 1
ATOM 757 C CA . ASP A 1 93 ? -70.753 32.862 11.838 1.00 49.97 93 ASP A CA 1
ATOM 758 C C . ASP A 1 93 ? -71.372 33.600 10.628 1.00 49.97 93 ASP A C 1
ATOM 760 O O . ASP A 1 93 ? -70.994 34.735 10.306 1.00 49.97 93 ASP A O 1
ATOM 764 N N . ARG A 1 94 ? -72.465 33.037 10.087 1.00 45.53 94 ARG A N 1
ATOM 765 C CA . ARG A 1 94 ? -73.849 33.574 10.157 1.00 45.53 94 ARG A CA 1
ATOM 766 C C . ARG A 1 94 ? -74.837 32.713 9.373 1.00 45.53 94 ARG A C 1
ATOM 768 O O . ARG A 1 94 ? -74.548 32.405 8.198 1.00 45.53 94 ARG A O 1
#

Radius of gyration: 25.96 Å; Cα contacts (8 Å, |Δ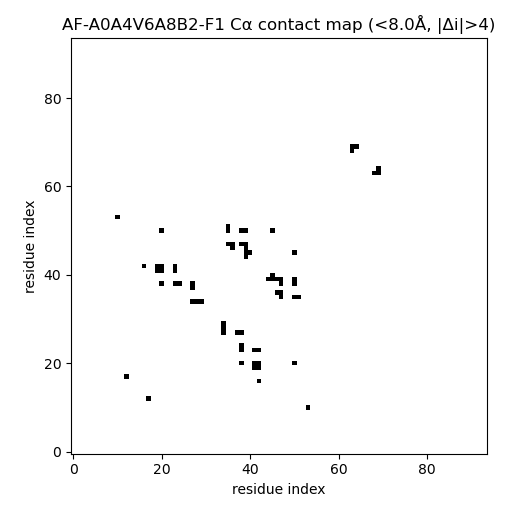i|>4): 35; chains: 1; bounding box: 87×47×27 Å

Mean predicted aligned error: 14.14 Å

Organism: Populus alba (NCBI:txid43335)

Nearest PDB structures (foldseek):
  2cjj-assembly1_A  TM=8.862E-01  e=4.169E-05  Antirrhinum majus
  2m2e-assembly1_A  TM=8.521E-01  e=3.966E-03  Homo sapiens
  4eef-assembly4_H  TM=8.604E-01  e=2.079E-02  synthetic construct
  5z57-assembly1_L  TM=5.117E-01  e=8.143E-01  Homo sapiens
  2cra-assembly1_A  TM=5.264E-01  e=3.791E+00  Homo sapiens

Foldseek 3Di:
DDDPPPPLPDDPDDPLLVVQLVVLCVVQDPPRPVSLVSSCVRSDPDDSVSSVVVVVSVVVVVVCVVVVVDPDPPPPPPPPPPPDDDPPPPDDDD

Secondary structure (DSSP, 8-state):
--------TT----HHHHHHHHHHHHHS-TT-TTHHHHHHHHH-S--HHHHHHHHHHHHHHHHHHHTT-SPPP---------------------

InterPro domains:
  IPR001005 SANT/Myb domain [PS50090] (11-59)
  IPR001005 SANT/Myb domain [SM00717] (9-61)
  IPR001005 SANT/Myb domain [cd00167] (12-59)
  IPR009057 Homedomain-like superfamily [SSF46689] (11-66)
  IPR044636 Transcription factor RADIALIS-like [PTHR43952] (9-86)

Solvent-accessible surface area (backbone atoms only — not comparable to full-atom values): 6165 Å² total; per-residue (Å²): 133,79,83,84,68,75,78,67,88,83,60,97,64,53,71,69,50,51,53,40,43,57,53,32,52,71,73,41,46,93,86,41,81,64,35,52,55,54,36,17,65,70,45,44,100,53,46,45,66,57,51,51,53,53,50,52,54,51,51,54,50,51,51,41,56,76,64,64,72,56,81,74,78,87,73,73,74,77,73,75,77,79,69,87,79,83,78,80,76,90,76,83,89,134

pLDDT: mean 76.78, std 19.37, range [36.25, 96.5]